Protein AF-A0A091BB03-F1 (afdb_monomer)

Mean predicted aligned error: 11.16 Å

Organism: NCBI:txid1121013

Nearest PDB structures (foldseek):
  8sgx-assembly1_S  TM=4.395E-01  e=1.796E+00  Leishmania tarentolae
  2mhg-assembly1_B  TM=4.419E-01  e=4.804E+00  Pseudomonas aeruginosa PAO1
  2mhg-assembly1_A  TM=4.242E-01  e=7.655E+00  Pseudomonas aeruginosa PAO1

Structure (mmCIF, N/CA/C/O backbone):
data_AF-A0A091BB03-F1
#
_entry.id   AF-A0A091BB03-F1
#
loop_
_atom_site.group_PDB
_atom_site.id
_atom_site.type_symbol
_atom_site.label_atom_id
_atom_site.label_alt_id
_atom_site.label_comp_id
_atom_site.label_asym_id
_atom_site.label_entity_id
_atom_site.label_seq_id
_atom_site.pdbx_PDB_ins_code
_atom_site.Cartn_x
_atom_site.Cartn_y
_atom_site.Cartn_z
_atom_site.occupancy
_atom_site.B_iso_or_equiv
_atom_site.auth_seq_id
_atom_site.auth_comp_id
_atom_site.auth_asym_id
_atom_site.auth_atom_id
_atom_site.pdbx_PDB_model_num
ATOM 1 N N . MET A 1 1 ? -67.868 -19.939 51.632 1.00 40.59 1 MET A N 1
ATOM 2 C CA . MET A 1 1 ? -67.249 -20.739 50.548 1.00 40.59 1 MET A CA 1
ATOM 3 C C . MET A 1 1 ? -66.712 -19.787 49.480 1.00 40.59 1 MET A C 1
ATOM 5 O O . MET A 1 1 ? -67.474 -19.277 48.680 1.00 40.59 1 MET A O 1
ATOM 9 N N . ASN A 1 2 ? -65.494 -19.280 49.675 1.00 45.19 2 ASN A N 1
ATOM 10 C CA . ASN A 1 2 ? -64.290 -19.546 48.871 1.00 45.19 2 ASN A CA 1
ATOM 11 C C . ASN A 1 2 ? -64.495 -19.650 47.352 1.00 45.19 2 ASN A C 1
ATOM 13 O O . ASN A 1 2 ? -64.941 -20.693 46.884 1.00 45.19 2 ASN A O 1
ATOM 17 N N . ARG A 1 3 ? -63.977 -18.667 46.599 1.00 49.25 3 ARG A N 1
ATOM 18 C CA . ARG A 1 3 ? -63.028 -18.931 45.501 1.00 49.25 3 ARG A CA 1
ATOM 19 C C . ARG A 1 3 ? -62.363 -17.646 44.997 1.0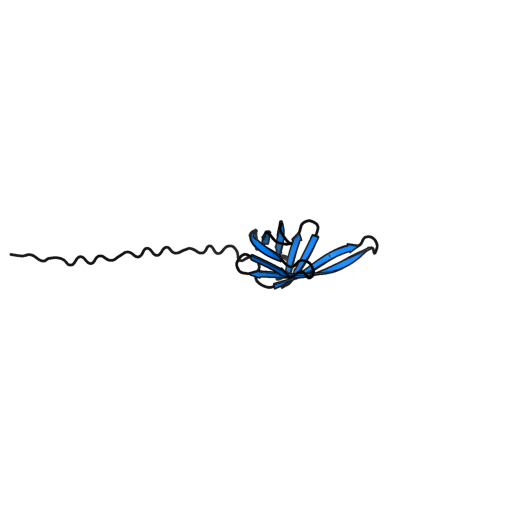0 49.25 3 ARG A C 1
ATOM 21 O O . ARG A 1 3 ? -62.967 -16.818 44.330 1.00 49.25 3 ARG A O 1
ATOM 28 N N . ARG A 1 4 ? -61.086 -17.520 45.361 1.00 53.94 4 ARG A N 1
ATOM 29 C CA . ARG A 1 4 ? -60.100 -16.600 44.790 1.00 53.94 4 ARG A CA 1
ATOM 30 C C . ARG A 1 4 ? -59.823 -17.056 43.352 1.00 53.94 4 ARG A C 1
ATOM 32 O O . ARG A 1 4 ? -59.479 -18.222 43.175 1.00 53.94 4 ARG A O 1
ATOM 39 N N . PHE A 1 5 ? -59.954 -16.181 42.357 1.00 52.47 5 PHE A N 1
ATOM 40 C CA . PHE A 1 5 ? -59.41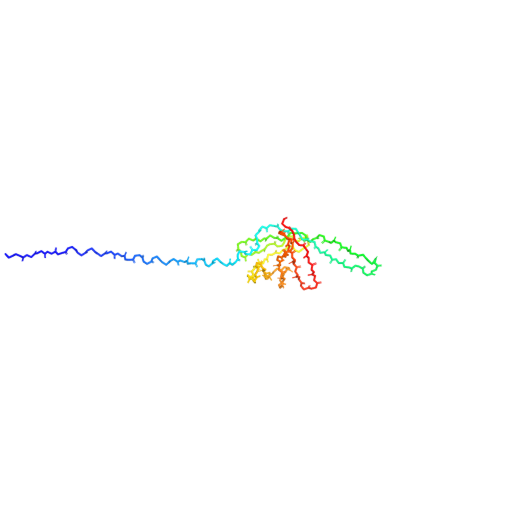8 -16.422 41.014 1.00 52.47 5 PHE A CA 1
ATOM 41 C C . PHE A 1 5 ? -58.148 -15.591 40.842 1.00 52.47 5 PHE A C 1
ATOM 43 O O . PHE A 1 5 ? -58.154 -14.375 41.014 1.00 52.47 5 PHE A O 1
ATOM 50 N N . ALA A 1 6 ? -57.046 -16.300 40.611 1.00 54.38 6 ALA A N 1
ATOM 51 C CA . ALA A 1 6 ? -55.697 -15.773 40.521 1.00 54.38 6 ALA A CA 1
ATOM 52 C C . ALA A 1 6 ? -55.468 -15.043 39.188 1.00 54.38 6 ALA A C 1
ATOM 54 O O . ALA A 1 6 ? -55.857 -15.523 38.125 1.00 54.38 6 ALA A O 1
ATOM 55 N N . LEU A 1 7 ? -54.803 -13.894 39.279 1.00 50.00 7 LEU A N 1
ATOM 56 C CA . LEU A 1 7 ? -54.309 -13.084 38.173 1.00 50.00 7 LEU A CA 1
ATOM 57 C C . LEU A 1 7 ? -53.075 -13.783 37.568 1.00 50.00 7 LEU A C 1
ATOM 59 O O . LEU A 1 7 ? -52.015 -13.808 38.191 1.00 50.00 7 LEU A O 1
ATOM 63 N N . ALA A 1 8 ? -53.202 -14.381 36.383 1.00 55.34 8 ALA A N 1
ATOM 64 C CA . ALA A 1 8 ? -52.066 -14.929 35.643 1.00 55.34 8 ALA A CA 1
ATOM 65 C C . ALA A 1 8 ? -51.465 -13.829 34.755 1.00 55.34 8 ALA A C 1
ATOM 67 O O . ALA A 1 8 ? -51.941 -13.571 33.652 1.00 55.34 8 ALA A O 1
ATOM 68 N N . VAL A 1 9 ? -50.434 -13.152 35.260 1.00 54.78 9 VAL A N 1
ATOM 69 C CA . VAL A 1 9 ? -49.618 -12.218 34.476 1.00 54.78 9 VAL A CA 1
ATOM 70 C C . VAL A 1 9 ? -48.654 -13.044 33.620 1.00 54.78 9 VAL A C 1
ATOM 72 O O . VAL A 1 9 ? -47.673 -13.587 34.119 1.00 54.78 9 VAL A O 1
ATOM 75 N N . PHE A 1 10 ? -48.954 -13.166 32.328 1.00 53.38 10 PHE A N 1
ATOM 76 C CA . PHE A 1 10 ? -48.050 -13.728 31.325 1.00 53.38 10 PHE A CA 1
ATOM 77 C C . PHE A 1 10 ? -47.035 -12.645 30.915 1.00 53.38 10 PHE A C 1
ATOM 79 O O . PHE A 1 10 ? -47.362 -11.749 30.139 1.00 53.38 10 PHE A O 1
ATOM 86 N N . LEU A 1 11 ? -45.811 -12.699 31.455 1.00 51.75 11 LEU A N 1
ATOM 87 C CA . LEU A 1 11 ? -44.680 -11.913 30.944 1.00 51.75 11 LEU A CA 1
ATOM 88 C C . LEU A 1 11 ? -44.145 -12.573 29.658 1.00 51.75 11 LEU A C 1
ATOM 90 O O . LEU A 1 11 ? -43.750 -13.740 29.716 1.00 51.75 11 LEU A O 1
ATOM 94 N N . PRO A 1 12 ? -44.048 -11.863 28.520 1.00 55.88 12 PRO A N 1
ATOM 95 C CA . PRO A 1 12 ? -43.267 -12.345 27.395 1.00 55.88 12 PRO A CA 1
ATOM 96 C C . PRO A 1 12 ? -41.781 -12.172 27.729 1.00 55.88 12 PRO A C 1
ATOM 98 O O . PRO A 1 12 ? -41.288 -11.059 27.916 1.00 55.88 12 PRO A O 1
ATOM 101 N N . ILE A 1 13 ? -41.063 -13.290 27.817 1.00 59.62 13 ILE A N 1
ATOM 102 C CA . ILE A 1 13 ? -39.601 -13.314 27.877 1.00 59.62 13 ILE A CA 1
ATOM 103 C C . ILE A 1 13 ? -39.103 -12.833 26.507 1.00 59.62 13 ILE A C 1
ATOM 105 O O . ILE A 1 13 ? -39.056 -13.605 25.551 1.00 59.62 13 ILE A O 1
ATOM 109 N N . LEU A 1 14 ? -38.774 -11.542 26.392 1.00 59.69 14 LEU A N 1
ATOM 110 C CA . LEU A 1 14 ? -38.012 -11.021 25.259 1.00 59.69 14 LEU A CA 1
ATOM 111 C C . LEU A 1 14 ? -36.606 -11.628 25.319 1.00 59.69 14 LEU A C 1
ATOM 113 O O . LEU A 1 14 ? -35.720 -11.129 26.011 1.00 59.69 14 LEU A O 1
ATOM 117 N N . ALA A 1 15 ? -36.417 -12.727 24.593 1.00 59.38 15 ALA A N 1
ATOM 118 C CA . ALA A 1 15 ? -35.106 -13.252 24.257 1.00 59.38 15 ALA A CA 1
ATOM 119 C C . ALA A 1 15 ? -34.410 -12.241 23.335 1.00 59.38 15 ALA A C 1
ATOM 121 O O . ALA A 1 15 ? -34.562 -12.268 22.115 1.00 59.38 15 ALA A O 1
ATOM 122 N N . ALA A 1 16 ? -33.679 -11.301 23.932 1.00 57.81 16 ALA A N 1
ATOM 123 C CA . ALA A 1 16 ? -32.747 -10.457 23.211 1.00 57.81 16 ALA A CA 1
ATOM 124 C C . ALA A 1 16 ? -31.624 -11.357 22.677 1.00 57.81 16 ALA A C 1
ATOM 126 O O . ALA A 1 16 ? -30.717 -11.747 23.411 1.00 57.81 16 ALA A O 1
ATOM 127 N N . CYS A 1 17 ? -31.702 -11.726 21.398 1.00 46.78 17 CYS A N 1
ATOM 128 C CA . CYS A 1 17 ? -30.555 -12.234 20.662 1.00 46.78 17 CYS A CA 1
ATOM 129 C C . CYS A 1 17 ? -29.515 -11.112 20.609 1.00 46.78 17 CYS A C 1
ATOM 131 O O . CYS A 1 17 ? -29.563 -10.247 19.735 1.00 46.78 17 CYS A O 1
ATOM 133 N N . SER A 1 18 ? -28.591 -11.111 21.566 1.00 52.12 18 SER A N 1
ATOM 134 C CA . SER A 1 18 ? -27.356 -10.343 21.498 1.00 52.12 18 SER A CA 1
ATOM 135 C C . SER A 1 18 ? -26.595 -10.836 20.270 1.00 52.12 18 SER A C 1
ATOM 137 O O . SER A 1 18 ? -25.930 -11.870 20.314 1.00 52.12 18 SER A O 1
ATOM 139 N N . GLN A 1 19 ? -26.738 -10.134 19.148 1.00 54.03 19 GLN A N 1
ATOM 140 C CA . GLN A 1 19 ? -25.853 -10.297 18.005 1.00 54.03 19 GLN A CA 1
ATOM 141 C C . GLN A 1 19 ? -24.475 -9.853 18.487 1.00 54.03 19 GLN A C 1
ATOM 143 O O . GLN A 1 19 ? -24.179 -8.663 18.570 1.00 54.03 19 GLN A O 1
ATOM 148 N N . GLY A 1 20 ? -23.664 -10.820 18.912 1.00 44.34 20 GLY A N 1
ATOM 149 C CA . GLY A 1 20 ? -22.247 -10.607 19.119 1.00 44.34 20 GLY A CA 1
ATOM 150 C C . GLY A 1 20 ? -21.653 -10.242 17.771 1.00 44.34 20 GLY A C 1
ATOM 151 O O . GLY A 1 20 ? -21.347 -11.126 16.975 1.00 44.34 20 GLY A O 1
ATOM 152 N N . SER A 1 21 ? -21.532 -8.944 17.497 1.00 54.38 21 SER A N 1
ATOM 153 C CA . SER A 1 21 ? -20.659 -8.451 16.443 1.00 54.38 21 SER A CA 1
ATOM 154 C C . SER A 1 21 ? -19.262 -8.920 16.813 1.00 54.38 21 SER A C 1
ATOM 156 O O . SER A 1 21 ? -18.624 -8.355 17.701 1.00 54.38 21 SER A O 1
ATOM 158 N N . ALA A 1 22 ? -18.824 -10.017 16.196 1.00 43.78 22 ALA A N 1
ATOM 159 C CA . ALA A 1 22 ? -17.447 -10.448 16.272 1.00 43.78 22 ALA A CA 1
ATOM 160 C C . ALA A 1 22 ? -16.605 -9.250 15.835 1.00 43.78 22 ALA A C 1
ATOM 162 O O . ALA A 1 22 ? -16.686 -8.814 14.686 1.00 43.78 22 ALA A O 1
ATOM 163 N N . ALA A 1 23 ? -15.845 -8.681 16.76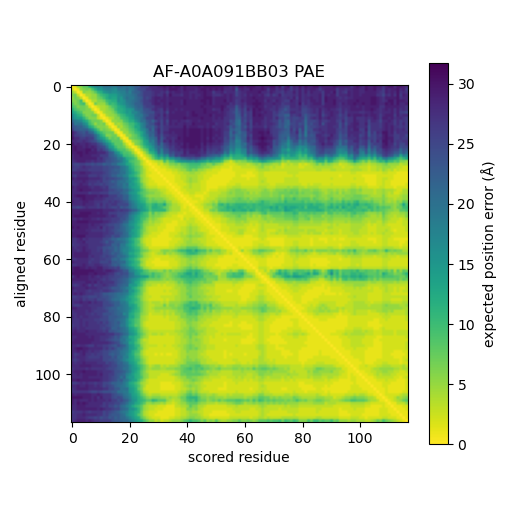9 1.00 47.31 23 ALA A N 1
ATOM 164 C CA . ALA A 1 23 ? -14.777 -7.762 16.438 1.00 47.31 23 ALA A CA 1
ATOM 165 C C . ALA A 1 23 ? -13.733 -8.582 15.672 1.00 47.31 23 ALA A C 1
ATOM 167 O O . ALA A 1 23 ? -12.794 -9.124 16.251 1.00 47.31 23 ALA A O 1
ATOM 168 N N . ALA A 1 24 ? -13.962 -8.751 14.367 1.00 48.12 24 ALA A N 1
ATOM 169 C CA . ALA A 1 24 ? -12.929 -9.147 13.434 1.00 48.12 24 ALA A CA 1
ATOM 170 C C . ALA A 1 24 ? -11.767 -8.180 13.667 1.00 48.12 24 ALA A C 1
ATOM 172 O O . ALA A 1 24 ? -12.002 -6.970 13.739 1.00 48.12 24 ALA A O 1
ATOM 173 N N . GLY A 1 25 ? -10.560 -8.716 13.886 1.00 52.44 25 GLY A N 1
ATOM 174 C CA . GLY A 1 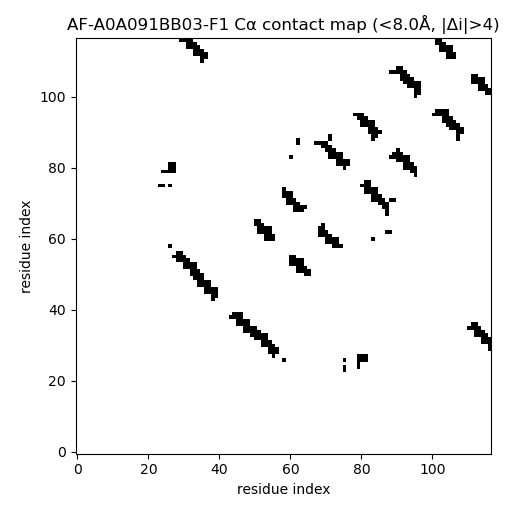25 ? -9.367 -7.923 14.184 1.00 52.44 25 GLY A CA 1
ATOM 175 C C . GLY A 1 25 ? -9.342 -6.686 13.297 1.00 52.44 25 GLY A C 1
ATOM 176 O O . GLY A 1 25 ? -9.497 -6.811 12.082 1.00 52.44 25 GLY A O 1
ATOM 177 N N . ALA A 1 26 ? -9.290 -5.506 13.918 1.00 62.06 26 ALA A N 1
ATOM 178 C CA . ALA A 1 26 ? -9.535 -4.251 13.225 1.00 62.06 26 ALA A CA 1
ATOM 179 C C . ALA A 1 26 ? -8.489 -4.080 12.114 1.00 62.06 26 ALA A C 1
ATOM 181 O O . ALA A 1 26 ? -7.340 -3.737 12.382 1.00 62.06 26 ALA A O 1
ATOM 182 N N . GLY A 1 27 ? -8.880 -4.396 10.876 1.00 74.31 27 GLY A N 1
ATOM 183 C CA . GLY A 1 27 ? -8.050 -4.209 9.693 1.00 74.31 27 GLY A CA 1
ATOM 184 C C . GLY A 1 27 ? -7.696 -2.730 9.495 1.00 74.31 27 GLY A C 1
ATOM 185 O O . GLY A 1 27 ? -8.226 -1.870 10.207 1.00 74.31 27 GLY A O 1
ATOM 186 N N . PRO A 1 28 ? -6.823 -2.405 8.528 1.00 86.50 28 PRO A N 1
ATOM 187 C CA . PRO A 1 28 ? -6.449 -1.025 8.250 1.00 86.50 28 PRO A CA 1
ATOM 188 C C . PRO A 1 28 ? -7.698 -0.163 8.030 1.00 86.50 28 PRO A C 1
ATOM 190 O O . PRO A 1 28 ? -8.692 -0.607 7.453 1.00 86.50 28 PRO A O 1
ATOM 193 N N . GLN A 1 29 ? -7.650 1.071 8.525 1.00 91.81 29 GLN A N 1
ATOM 194 C CA . GLN A 1 29 ? -8.702 2.072 8.366 1.00 91.81 29 GLN A CA 1
ATOM 195 C C . GLN A 1 29 ? -8.069 3.383 7.917 1.00 91.81 29 GLN A C 1
ATOM 197 O O . GLN A 1 29 ? -7.001 3.756 8.402 1.00 91.81 29 GLN A O 1
ATOM 202 N N . GLY A 1 30 ? -8.748 4.096 7.021 1.00 93.88 30 GLY A N 1
ATOM 203 C CA . GLY A 1 30 ? -8.293 5.390 6.521 1.00 93.88 30 GLY A CA 1
ATOM 204 C C . GLY A 1 30 ? -7.591 5.309 5.169 1.00 93.88 30 GLY A C 1
ATOM 205 O O . GLY A 1 30 ? -7.701 4.320 4.446 1.00 93.88 30 GLY A O 1
ATOM 206 N N . ARG A 1 31 ? -6.917 6.399 4.799 1.00 96.31 31 ARG A N 1
ATOM 207 C CA . ARG A 1 31 ? -6.306 6.597 3.481 1.00 96.31 31 ARG A CA 1
ATOM 208 C C . ARG A 1 31 ? -4.795 6.444 3.562 1.00 96.31 31 ARG A C 1
ATOM 210 O O . ARG A 1 31 ? -4.178 7.069 4.410 1.00 96.31 31 ARG A O 1
ATOM 217 N N . PHE A 1 32 ? -4.215 5.710 2.621 1.00 96.88 32 PHE A N 1
ATOM 218 C CA . PHE A 1 32 ? -2.786 5.432 2.562 1.00 96.88 32 PHE A CA 1
ATOM 219 C C . PHE A 1 32 ? -2.235 5.821 1.193 1.00 96.88 32 PHE A C 1
ATOM 221 O O . PHE A 1 32 ? -2.694 5.309 0.174 1.00 96.88 32 PHE A O 1
ATOM 228 N N . GLY A 1 33 ? -1.260 6.727 1.151 1.00 96.75 33 GLY A N 1
ATOM 229 C CA . GLY A 1 33 ? -0.526 7.049 -0.073 1.00 96.75 33 GLY A CA 1
ATOM 230 C C . GLY A 1 33 ? 0.489 5.956 -0.382 1.00 96.75 33 GLY A C 1
ATOM 231 O O . GLY A 1 33 ? 1.283 5.607 0.490 1.00 96.75 33 GLY A O 1
ATOM 232 N N . CYS A 1 34 ? 0.467 5.422 -1.603 1.00 95.69 34 CYS A N 1
ATOM 233 C CA . CYS A 1 34 ? 1.304 4.296 -2.007 1.00 95.69 34 CYS A CA 1
ATOM 234 C C . CYS A 1 34 ? 2.305 4.681 -3.101 1.00 95.69 34 CYS A C 1
ATOM 236 O O . CYS A 1 34 ? 1.964 5.339 -4.088 1.00 95.69 34 CYS A O 1
ATOM 238 N N . THR A 1 35 ? 3.531 4.187 -2.954 1.00 95.25 35 THR A N 1
ATOM 239 C CA . THR A 1 35 ? 4.619 4.345 -3.922 1.00 95.25 35 THR A CA 1
ATOM 240 C C . THR A 1 35 ? 5.185 2.981 -4.271 1.00 95.25 35 THR A C 1
ATOM 242 O O . THR A 1 35 ? 5.459 2.164 -3.391 1.00 95.25 35 THR A O 1
ATOM 245 N N . GLN A 1 36 ? 5.392 2.742 -5.560 1.00 93.19 36 GLN A N 1
ATOM 246 C CA . GLN A 1 36 ? 6.091 1.566 -6.048 1.00 93.19 36 GLN A CA 1
ATOM 247 C C . GLN A 1 36 ? 7.563 1.886 -6.288 1.00 93.19 36 GLN A C 1
ATOM 249 O O . GLN A 1 36 ? 7.883 2.880 -6.937 1.00 93.19 36 GLN A O 1
ATOM 254 N N . SER A 1 37 ? 8.444 0.998 -5.840 1.00 88.50 37 SER A N 1
ATOM 255 C CA . SER A 1 37 ? 9.862 1.034 -6.193 1.00 88.50 37 SER A CA 1
ATOM 256 C C . SER A 1 37 ? 10.127 0.037 -7.317 1.00 88.50 37 SER A C 1
ATOM 258 O O . SER A 1 37 ? 9.747 -1.129 -7.210 1.00 88.50 37 SER A O 1
ATOM 260 N N . VAL A 1 38 ? 10.782 0.478 -8.386 1.00 87.94 38 VAL A N 1
ATOM 261 C CA . VAL A 1 38 ? 11.200 -0.371 -9.509 1.00 87.94 38 VAL A CA 1
ATOM 262 C C . VAL A 1 38 ? 12.699 -0.209 -9.686 1.00 87.94 38 VAL A C 1
ATOM 264 O O . VAL A 1 38 ? 13.191 0.915 -9.750 1.00 87.94 38 VAL A O 1
ATOM 267 N N . TYR A 1 39 ? 13.432 -1.317 -9.740 1.00 85.56 39 TYR A N 1
ATOM 268 C CA . TYR A 1 39 ? 14.849 -1.274 -10.077 1.00 85.56 39 TYR A CA 1
ATOM 269 C C . TYR A 1 39 ? 15.008 -1.219 -11.596 1.00 85.56 39 TYR A C 1
ATOM 271 O O . TYR A 1 39 ? 14.520 -2.100 -12.302 1.00 85.56 39 TYR A O 1
ATOM 279 N N . ASP A 1 40 ? 15.675 -0.183 -12.090 1.00 88.25 40 ASP A N 1
ATOM 280 C CA . ASP A 1 40 ? 16.002 -0.024 -13.499 1.00 88.2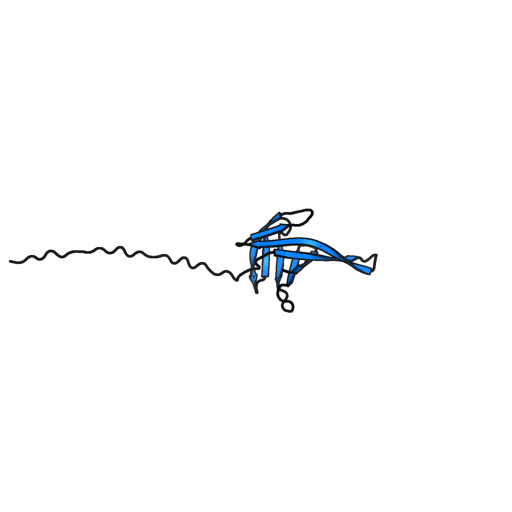5 40 ASP A CA 1
ATOM 281 C C . ASP A 1 40 ? 17.440 -0.498 -13.731 1.00 88.25 40 ASP A C 1
ATOM 283 O O . ASP A 1 40 ? 18.407 0.154 -13.335 1.00 88.25 40 ASP A O 1
ATOM 287 N N . SER A 1 41 ? 17.581 -1.655 -14.380 1.00 88.00 41 SER A N 1
ATOM 288 C CA . SER A 1 41 ? 18.885 -2.250 -14.674 1.00 88.00 41 SER A CA 1
ATOM 289 C C . SER A 1 41 ? 19.699 -1.466 -15.706 1.00 88.00 41 SER A C 1
ATOM 291 O O . SER A 1 41 ? 20.907 -1.664 -15.783 1.00 88.00 41 SER A O 1
ATOM 293 N N . GLY A 1 42 ? 19.064 -0.610 -16.513 1.00 90.12 42 GLY A N 1
ATOM 294 C CA . GLY A 1 42 ? 19.751 0.221 -17.502 1.00 90.12 42 GLY A CA 1
ATOM 295 C C . GLY A 1 42 ? 20.463 1.408 -16.861 1.00 90.12 42 GLY A C 1
ATOM 296 O O . GLY A 1 42 ? 21.606 1.701 -17.203 1.00 90.12 42 GLY A O 1
ATOM 297 N N . SER A 1 43 ? 19.812 2.066 -15.900 1.00 88.88 43 SER A N 1
ATOM 298 C CA . SER A 1 43 ? 20.411 3.166 -15.129 1.00 88.88 43 SER A CA 1
ATOM 299 C C . SER A 1 43 ? 21.148 2.699 -13.868 1.00 88.88 43 SER A C 1
ATOM 301 O O . SER A 1 43 ? 21.931 3.457 -13.299 1.00 88.88 43 SER A O 1
ATOM 303 N N . GLY A 1 44 ? 20.913 1.464 -13.417 1.00 91.00 44 GLY A N 1
ATOM 304 C CA . GLY A 1 44 ? 21.437 0.935 -12.157 1.00 91.00 44 GLY A CA 1
ATOM 305 C C . GLY A 1 44 ? 20.793 1.564 -10.915 1.00 91.00 44 GLY A C 1
ATOM 306 O O . GLY A 1 44 ? 21.326 1.421 -9.813 1.00 91.00 44 GLY A O 1
ATOM 307 N N . MET A 1 45 ? 19.669 2.270 -11.073 1.00 90.94 45 MET A N 1
ATOM 308 C CA . MET A 1 45 ? 19.023 3.063 -10.025 1.00 90.94 45 MET A CA 1
ATOM 309 C C . MET A 1 45 ? 17.611 2.561 -9.713 1.00 90.94 45 MET A C 1
ATOM 311 O O . MET A 1 45 ? 16.929 1.964 -10.545 1.00 90.94 45 MET A O 1
ATOM 315 N N . TYR A 1 46 ? 17.142 2.845 -8.497 1.00 88.69 46 TYR A N 1
ATOM 316 C CA . TYR A 1 46 ? 15.732 2.676 -8.156 1.00 88.69 46 TYR A CA 1
ATOM 317 C C . TYR A 1 46 ? 14.925 3.882 -8.625 1.00 88.69 46 TYR A C 1
ATOM 319 O O . TYR A 1 46 ? 15.251 5.025 -8.304 1.00 88.69 46 TYR A O 1
ATOM 327 N N . GLN A 1 47 ? 13.832 3.610 -9.328 1.00 89.81 47 GLN A N 1
ATOM 328 C CA . GLN A 1 47 ? 12.803 4.585 -9.644 1.00 89.81 47 GLN A CA 1
ATOM 329 C C . GLN A 1 47 ? 11.619 4.419 -8.694 1.00 89.81 47 GLN A C 1
ATOM 331 O O . GLN A 1 47 ? 11.176 3.303 -8.416 1.00 89.81 47 GLN A O 1
ATOM 336 N N . PHE A 1 48 ? 11.087 5.541 -8.218 1.00 90.62 48 PHE A N 1
ATOM 337 C CA . PHE A 1 48 ? 9.943 5.576 -7.314 1.00 90.62 48 PHE A CA 1
ATOM 338 C C . PHE A 1 48 ? 8.749 6.180 -8.042 1.00 90.62 48 PHE A C 1
ATOM 340 O O . PHE A 1 48 ? 8.766 7.350 -8.418 1.00 90.62 48 PHE A O 1
ATOM 347 N N . GLN A 1 49 ? 7.718 5.370 -8.255 1.00 91.94 49 GLN A N 1
ATOM 348 C CA . GLN A 1 49 ? 6.529 5.743 -9.011 1.00 91.94 49 GLN A CA 1
ATOM 349 C C . GLN A 1 49 ? 5.337 5.872 -8.055 1.00 91.94 49 GLN A C 1
ATOM 351 O O . GLN A 1 49 ? 4.935 4.872 -7.446 1.00 91.94 49 GLN A O 1
ATOM 356 N N . PRO A 1 50 ? 4.758 7.074 -7.891 1.00 93.19 50 PRO A N 1
ATOM 357 C CA . PRO A 1 50 ? 3.530 7.249 -7.126 1.00 93.19 50 PRO A CA 1
ATOM 358 C C . PRO A 1 50 ? 2.390 6.427 -7.736 1.00 93.19 50 PRO A C 1
ATOM 360 O O . PRO A 1 50 ? 2.165 6.467 -8.945 1.00 93.19 50 PRO A O 1
ATOM 363 N N . ARG A 1 51 ? 1.650 5.689 -6.905 1.00 93.56 51 ARG A N 1
ATOM 364 C CA . ARG A 1 51 ? 0.522 4.845 -7.336 1.00 93.56 51 ARG A CA 1
ATOM 365 C C . ARG A 1 51 ? -0.838 5.356 -6.875 1.00 93.56 51 ARG A C 1
ATOM 367 O O . ARG A 1 51 ? -1.837 4.699 -7.142 1.00 93.56 51 ARG A O 1
ATOM 374 N N . GLY A 1 52 ? -0.896 6.523 -6.241 1.00 93.88 52 GLY A N 1
ATOM 375 C CA . GLY A 1 52 ? -2.132 7.098 -5.715 1.00 93.88 52 GLY A CA 1
ATOM 376 C C . GLY A 1 52 ? -2.420 6.620 -4.295 1.00 93.88 52 GLY A C 1
ATOM 377 O O . GLY A 1 52 ? -1.492 6.435 -3.504 1.00 93.88 52 GLY A O 1
ATOM 378 N N . TYR A 1 53 ? -3.701 6.445 -3.972 1.00 95.81 53 TYR A N 1
ATOM 379 C CA . TYR A 1 53 ? -4.146 6.141 -2.610 1.00 95.81 53 TYR A CA 1
ATOM 380 C C . TYR A 1 53 ? -4.937 4.838 -2.527 1.00 95.81 53 TYR A C 1
ATOM 382 O O . TYR A 1 53 ? -5.709 4.522 -3.429 1.00 95.81 53 TYR A O 1
ATOM 390 N N . VAL A 1 54 ? -4.796 4.123 -1.414 1.00 96.31 54 VAL A N 1
ATOM 391 C CA . VAL A 1 54 ? -5.713 3.052 -1.005 1.00 96.31 54 VAL A CA 1
ATOM 392 C C . VAL A 1 54 ? -6.479 3.537 0.221 1.00 96.31 54 VAL A C 1
ATOM 394 O O . VAL A 1 54 ? -5.876 3.963 1.202 1.00 96.31 54 VAL A O 1
ATOM 397 N N . GLU A 1 55 ? -7.802 3.515 0.160 1.00 96.56 55 GLU A N 1
ATOM 398 C CA . GLU A 1 55 ? -8.699 3.935 1.237 1.00 96.56 55 GLU A CA 1
ATOM 399 C C . GLU A 1 55 ? -9.440 2.722 1.779 1.00 96.56 55 GLU A C 1
ATOM 401 O O . GLU A 1 55 ? -10.151 2.062 1.030 1.00 96.56 55 GLU A O 1
ATOM 406 N N . PHE A 1 56 ? -9.301 2.432 3.069 1.00 95.62 56 PHE A N 1
ATOM 407 C CA . PHE A 1 56 ? -9.993 1.329 3.727 1.00 95.62 56 PHE A CA 1
ATOM 408 C C . PHE A 1 56 ? -11.163 1.838 4.563 1.00 95.62 56 PHE A C 1
ATOM 410 O O . PHE A 1 56 ? -11.007 2.766 5.362 1.00 95.62 56 PHE A O 1
ATOM 417 N N . SER A 1 57 ? -12.324 1.202 4.399 1.00 93.38 57 SER A N 1
ATOM 418 C CA . SER A 1 57 ? -13.523 1.490 5.190 1.00 93.38 57 SER A CA 1
ATOM 419 C C . SER A 1 57 ? -14.462 0.284 5.235 1.00 93.38 57 SER A C 1
ATOM 421 O O . SER A 1 57 ? -14.642 -0.400 4.232 1.00 93.38 57 SER A O 1
ATOM 423 N N . GLY A 1 58 ? -15.058 0.004 6.399 1.00 83.88 58 GLY A N 1
ATOM 424 C CA . GLY A 1 58 ? -16.234 -0.876 6.512 1.00 83.88 58 GLY A CA 1
ATOM 425 C C . GLY A 1 58 ? -16.115 -2.284 5.905 1.00 83.88 58 GLY A C 1
ATOM 426 O O . GLY A 1 58 ? -17.110 -2.805 5.414 1.00 83.88 58 GLY A O 1
ATOM 427 N N . GLY A 1 59 ? -14.925 -2.898 5.905 1.00 89.38 59 GLY A N 1
ATOM 428 C CA . GLY A 1 59 ? -14.708 -4.225 5.305 1.00 89.38 59 GLY A CA 1
ATOM 429 C C . GLY A 1 59 ? -14.420 -4.211 3.797 1.00 89.38 59 GLY A C 1
ATOM 430 O O . GLY A 1 59 ? -14.356 -5.269 3.169 1.00 89.38 59 GLY A O 1
ATOM 431 N N . GLY A 1 60 ? -14.190 -3.037 3.214 1.00 94.50 60 GLY A N 1
ATOM 432 C CA . GLY A 1 60 ? -13.731 -2.890 1.841 1.00 94.50 60 GLY A CA 1
ATOM 433 C C . GLY A 1 60 ? -12.619 -1.870 1.673 1.00 94.50 60 GLY A C 1
ATOM 434 O O . GLY A 1 60 ? -12.119 -1.284 2.641 1.00 94.50 60 GLY A O 1
ATOM 435 N N . TYR A 1 61 ? -12.218 -1.693 0.419 1.00 96.19 61 TYR A N 1
ATOM 436 C CA . TYR A 1 61 ? -11.239 -0.692 0.038 1.00 96.19 61 TYR A CA 1
ATOM 437 C C . TYR A 1 61 ? -11.588 -0.030 -1.296 1.00 96.19 61 TYR A C 1
ATOM 439 O O . TYR A 1 61 ? -12.213 -0.626 -2.174 1.00 96.19 61 TYR A O 1
ATOM 447 N N . VAL A 1 62 ? -11.115 1.201 -1.453 1.00 97.12 62 VAL A N 1
ATOM 448 C CA . VAL A 1 62 ? -11.136 1.954 -2.704 1.00 97.12 62 VAL A CA 1
ATOM 449 C C . VAL A 1 62 ? -9.696 2.272 -3.080 1.00 97.12 62 VAL A C 1
ATOM 451 O O . VAL A 1 62 ? -8.975 2.935 -2.337 1.00 97.12 62 VAL A O 1
ATOM 454 N N . TYR A 1 63 ? -9.261 1.800 -4.241 1.00 96.12 63 TYR A N 1
ATOM 455 C CA . TYR A 1 63 ? -8.000 2.199 -4.845 1.00 96.12 63 TYR A CA 1
ATOM 456 C C . TYR A 1 63 ? -8.232 3.394 -5.769 1.00 96.12 63 TYR A C 1
ATOM 458 O O . TYR A 1 63 ? -8.893 3.286 -6.800 1.00 96.12 63 TYR A O 1
ATOM 466 N N . ARG A 1 64 ? -7.653 4.540 -5.415 1.00 94.88 64 ARG A N 1
ATOM 467 C CA . ARG A 1 64 ? -7.629 5.764 -6.223 1.00 94.88 64 ARG A CA 1
ATOM 468 C C . ARG A 1 64 ? -6.289 5.890 -6.941 1.00 94.88 64 ARG A C 1
ATOM 470 O O . ARG A 1 64 ? -5.511 6.808 -6.675 1.00 94.88 64 ARG A O 1
ATOM 477 N N . GLY A 1 65 ? -6.000 4.924 -7.808 1.00 86.81 65 GLY A N 1
ATOM 478 C CA . GLY A 1 65 ? -4.897 5.020 -8.761 1.00 86.81 65 GLY A CA 1
ATOM 479 C C . GLY A 1 65 ? -5.193 6.035 -9.861 1.00 86.81 65 GLY A C 1
ATOM 480 O O . GLY A 1 65 ? -6.352 6.240 -10.211 1.00 86.81 65 GLY A O 1
ATOM 481 N N . PHE A 1 66 ? -4.151 6.658 -10.414 1.00 75.44 66 PHE A N 1
ATOM 482 C CA . PHE A 1 66 ? -4.301 7.672 -11.467 1.00 75.44 66 PHE A CA 1
ATOM 483 C C . PHE A 1 66 ? -4.885 7.109 -12.770 1.00 75.44 66 PHE A C 1
ATOM 485 O O . PHE A 1 66 ? -5.631 7.807 -13.448 1.00 75.44 66 PHE A O 1
ATOM 492 N N . GLU A 1 67 ? -4.559 5.859 -13.106 1.00 75.19 67 GLU A N 1
ATOM 493 C CA . GLU A 1 67 ? -4.945 5.244 -14.385 1.00 75.19 67 GLU A CA 1
ATOM 494 C C . GLU A 1 67 ? -6.083 4.229 -14.241 1.00 75.19 67 GLU A C 1
ATOM 496 O O . GLU A 1 67 ? -6.943 4.151 -15.110 1.00 75.19 67 GLU A O 1
ATOM 501 N N . ASN A 1 68 ? -6.120 3.479 -13.136 1.00 85.81 68 ASN A N 1
ATOM 502 C CA . ASN A 1 68 ? -7.079 2.391 -12.923 1.00 85.81 68 ASN A CA 1
ATOM 503 C C . ASN A 1 68 ? -7.698 2.465 -11.518 1.00 85.81 68 ASN A C 1
ATOM 505 O O . ASN A 1 68 ? -7.360 1.650 -10.650 1.00 85.81 68 ASN A O 1
ATOM 509 N N . PRO A 1 69 ? -8.574 3.450 -11.243 1.00 91.50 69 PRO A N 1
ATOM 510 C CA . PRO A 1 69 ? -9.317 3.470 -9.994 1.00 91.50 69 PRO A CA 1
ATOM 511 C C . PRO A 1 69 ? -10.237 2.245 -9.916 1.00 91.50 69 PRO A C 1
ATOM 513 O O . PRO A 1 69 ? -10.827 1.828 -10.910 1.00 91.50 69 PRO A O 1
ATOM 516 N N . SER A 1 70 ? -10.349 1.643 -8.737 1.00 96.12 70 SER A N 1
ATOM 517 C CA . SER A 1 70 ? -11.176 0.450 -8.542 1.00 96.12 70 SER A CA 1
ATOM 518 C C . SER A 1 70 ? -11.585 0.278 -7.087 1.00 96.12 70 SER A C 1
ATOM 520 O O . SER A 1 70 ? -10.986 0.862 -6.186 1.00 96.12 70 SER A O 1
ATOM 522 N N . GLU A 1 71 ? -12.591 -0.554 -6.860 1.00 96.75 71 GLU A N 1
ATOM 523 C CA . GLU A 1 71 ? -13.098 -0.884 -5.533 1.00 96.75 71 GLU A CA 1
ATOM 524 C C . GLU A 1 71 ? -13.028 -2.392 -5.316 1.00 96.75 71 GLU A C 1
ATOM 526 O O . GLU A 1 71 ? -13.076 -3.179 -6.267 1.00 96.75 71 GLU A O 1
ATOM 531 N N . GLY A 1 72 ? -12.913 -2.788 -4.056 1.00 96.12 72 GLY A N 1
ATOM 532 C CA . GLY A 1 72 ? -12.863 -4.184 -3.669 1.00 96.12 72 GLY A CA 1
ATOM 533 C C . GLY A 1 72 ? -13.205 -4.385 -2.200 1.00 96.12 72 GLY A C 1
ATOM 534 O O . GLY A 1 72 ? -13.573 -3.461 -1.471 1.00 96.12 72 GLY A O 1
ATOM 535 N N . ARG A 1 73 ? -13.084 -5.631 -1.758 1.00 96.50 73 ARG A N 1
ATOM 536 C CA . ARG A 1 73 ? -13.320 -6.044 -0.374 1.00 96.50 73 ARG A CA 1
ATOM 537 C C . ARG A 1 73 ? -12.013 -6.460 0.293 1.00 96.50 73 ARG A C 1
ATOM 539 O O . ARG A 1 73 ? -11.053 -6.810 -0.394 1.00 96.50 73 ARG A O 1
ATOM 546 N N . ILE A 1 74 ? -11.990 -6.445 1.621 1.00 95.31 74 ILE A N 1
ATOM 547 C CA . ILE A 1 74 ? -10.862 -6.977 2.390 1.00 95.31 74 ILE A CA 1
ATOM 548 C C . ILE A 1 74 ? -11.247 -8.285 3.069 1.00 95.31 74 ILE A C 1
ATOM 550 O O . ILE A 1 74 ? -12.363 -8.453 3.557 1.00 95.31 74 ILE A O 1
ATOM 554 N N . GLU A 1 75 ? -10.296 -9.201 3.127 1.00 94.38 75 GLU A N 1
ATOM 555 C CA . GLU A 1 75 ? -10.362 -10.411 3.934 1.00 94.38 75 GLU A CA 1
ATOM 556 C C . GLU A 1 75 ? -9.323 -10.280 5.047 1.00 94.38 75 GLU A C 1
ATOM 558 O O . GLU A 1 75 ? -8.145 -10.034 4.783 1.00 94.38 75 GLU A O 1
ATOM 563 N N . ALA A 1 76 ? -9.770 -10.374 6.300 1.00 90.75 76 ALA A N 1
ATOM 564 C CA . ALA A 1 76 ? -8.889 -10.227 7.452 1.00 90.75 76 ALA A CA 1
ATOM 565 C C . ALA A 1 76 ? -7.875 -11.378 7.507 1.00 90.75 76 ALA A C 1
ATOM 567 O O . ALA A 1 76 ? -8.254 -12.550 7.487 1.00 90.75 76 ALA A O 1
ATOM 568 N N . GLY A 1 77 ? -6.596 -11.025 7.598 1.00 87.44 77 GLY A N 1
ATOM 569 C CA . GLY A 1 77 ? -5.495 -11.943 7.849 1.00 87.44 77 GLY A CA 1
ATOM 570 C C . GLY A 1 77 ? -5.028 -11.893 9.305 1.00 87.44 77 GLY A C 1
ATOM 571 O O . GLY A 1 77 ? -5.646 -11.275 10.176 1.00 87.44 77 GLY A O 1
ATOM 572 N N . ALA A 1 78 ? -3.906 -12.554 9.580 1.00 87.38 78 ALA A N 1
ATOM 573 C CA . ALA A 1 78 ? -3.259 -12.491 10.886 1.00 87.38 78 ALA A CA 1
ATOM 574 C C . ALA A 1 78 ? -2.538 -11.146 11.094 1.00 87.38 78 ALA A C 1
ATOM 576 O O . ALA A 1 78 ? -2.114 -10.499 10.140 1.00 87.38 78 ALA A O 1
ATOM 577 N N . ASN A 1 79 ? -2.356 -10.744 12.356 1.00 86.94 79 ASN A N 1
ATOM 578 C CA . ASN A 1 79 ? -1.512 -9.605 12.752 1.00 86.94 79 ASN A CA 1
ATOM 579 C C . ASN A 1 79 ? -1.868 -8.262 12.080 1.00 86.94 79 ASN A C 1
ATOM 581 O O . ASN A 1 79 ? -0.994 -7.447 11.806 1.00 86.94 79 ASN A O 1
ATOM 585 N N . GLY A 1 80 ? -3.151 -8.027 11.792 1.00 88.00 80 GLY A N 1
ATOM 586 C CA . GLY A 1 80 ? -3.607 -6.789 11.146 1.00 88.00 80 GLY A CA 1
ATOM 587 C C . GLY A 1 80 ? -3.305 -6.707 9.646 1.00 88.00 80 GLY A C 1
ATOM 588 O O . GLY A 1 80 ? -3.577 -5.674 9.035 1.00 88.00 80 GLY A O 1
ATOM 589 N N . ALA A 1 81 ? -2.777 -7.779 9.047 1.00 93.12 81 ALA A N 1
ATOM 590 C CA . ALA A 1 81 ? -2.708 -7.919 7.601 1.00 93.12 81 ALA A CA 1
ATOM 591 C C . ALA A 1 81 ? -4.106 -8.132 7.009 1.00 93.12 81 ALA A C 1
ATOM 593 O O . ALA A 1 81 ? -4.995 -8.690 7.658 1.00 93.12 81 ALA A O 1
ATOM 594 N N . VAL A 1 82 ? -4.289 -7.728 5.754 1.00 95.44 82 VAL A N 1
ATOM 595 C CA . VAL A 1 82 ? -5.503 -8.022 4.987 1.00 95.44 82 VAL A CA 1
ATOM 596 C C . VAL A 1 82 ? -5.175 -8.442 3.563 1.00 95.44 82 VAL A C 1
ATOM 598 O O . VAL A 1 82 ? -4.255 -7.912 2.939 1.00 95.44 82 VAL A O 1
ATOM 601 N N . THR A 1 83 ? -5.964 -9.369 3.034 1.00 95.94 83 THR A N 1
ATOM 602 C CA . THR A 1 83 ? -5.960 -9.718 1.613 1.00 95.94 83 THR A CA 1
ATOM 603 C C . THR A 1 83 ? -7.008 -8.880 0.888 1.00 95.94 83 THR A C 1
ATOM 605 O O . THR A 1 83 ? -8.145 -8.756 1.342 1.00 95.94 83 THR A O 1
ATOM 608 N N . LEU A 1 84 ? -6.630 -8.299 -0.244 1.00 95.69 84 LEU A N 1
ATOM 609 C CA . LEU A 1 84 ? -7.491 -7.506 -1.110 1.00 95.69 84 LEU A CA 1
ATOM 610 C C . LEU A 1 84 ? -8.157 -8.415 -2.143 1.00 95.69 84 LEU A C 1
ATOM 612 O O . LEU A 1 84 ? -7.504 -9.271 -2.744 1.00 95.69 84 LEU A O 1
ATOM 616 N N . ARG A 1 85 ? -9.464 -8.240 -2.345 1.00 96.00 85 ARG A N 1
ATOM 617 C CA . ARG A 1 85 ? -10.256 -9.026 -3.298 1.00 96.00 85 ARG A CA 1
ATOM 618 C C . ARG A 1 85 ? -11.103 -8.139 -4.201 1.00 96.00 85 ARG A C 1
ATOM 620 O O . ARG A 1 85 ? -11.815 -7.261 -3.710 1.00 96.00 85 ARG A O 1
ATOM 627 N N . GLY A 1 86 ? -11.112 -8.450 -5.491 1.00 94.94 86 GLY A N 1
ATOM 628 C CA . GLY A 1 86 ? -11.766 -7.667 -6.540 1.00 94.94 86 GLY A CA 1
ATOM 629 C C . GLY A 1 86 ? -10.961 -6.433 -6.962 1.00 94.94 86 GLY A C 1
ATOM 630 O O . GLY A 1 86 ? -9.938 -6.109 -6.370 1.00 94.94 86 GLY A O 1
ATOM 631 N N . GLY A 1 87 ? -11.419 -5.736 -8.003 1.00 94.00 87 GLY A N 1
ATOM 632 C CA . GLY A 1 87 ? -10.769 -4.519 -8.497 1.00 94.00 87 GLY A CA 1
ATOM 633 C C . GLY A 1 87 ? -9.357 -4.735 -9.062 1.00 94.00 87 GLY A C 1
ATOM 634 O O . GLY A 1 87 ? -8.980 -5.832 -9.460 1.00 94.00 87 GLY A O 1
ATOM 635 N N . TYR A 1 88 ? -8.574 -3.657 -9.121 1.00 93.56 88 TYR A N 1
ATOM 636 C CA . TYR A 1 88 ? -7.224 -3.642 -9.703 1.00 93.56 88 TYR A CA 1
ATOM 637 C C . TYR A 1 88 ? -6.172 -4.331 -8.819 1.00 93.56 88 TYR A C 1
ATOM 639 O O . TYR A 1 88 ? -5.177 -4.844 -9.320 1.00 93.56 88 TYR A O 1
ATOM 647 N N . LEU A 1 89 ? -6.384 -4.331 -7.501 1.00 94.25 89 LEU A N 1
ATOM 648 C CA . LEU A 1 89 ? -5.454 -4.894 -6.514 1.00 94.25 89 LEU A CA 1
ATOM 649 C C . LEU A 1 89 ? -5.853 -6.309 -6.067 1.00 94.25 89 LEU A C 1
ATOM 651 O O . LEU A 1 89 ? -5.431 -6.743 -4.996 1.00 94.25 89 LEU A O 1
ATOM 655 N N . ASP A 1 90 ? -6.680 -7.008 -6.850 1.00 95.50 90 ASP A N 1
ATOM 656 C CA . ASP A 1 90 ? -7.156 -8.349 -6.512 1.00 95.50 90 ASP A CA 1
ATOM 657 C C . ASP A 1 90 ? -5.995 -9.319 -6.246 1.00 95.50 90 ASP A C 1
ATOM 659 O O . ASP A 1 90 ? -4.999 -9.361 -6.973 1.00 95.50 90 ASP A O 1
ATOM 663 N N . GLY A 1 91 ? -6.117 -10.087 -5.163 1.00 94.56 91 GLY A N 1
ATOM 664 C CA . GLY A 1 91 ? -5.078 -10.999 -4.691 1.00 94.56 91 GLY A CA 1
ATOM 665 C C . GLY A 1 91 ? -3.894 -10.310 -4.008 1.00 94.56 91 GLY A C 1
ATOM 666 O O . GLY A 1 91 ? -2.940 -10.993 -3.641 1.00 94.56 91 GLY A O 1
ATOM 667 N N . GLY A 1 92 ? -3.932 -8.987 -3.828 1.00 95.69 92 GLY A N 1
ATOM 668 C CA . GLY A 1 92 ? -2.895 -8.257 -3.112 1.00 95.69 92 GLY A CA 1
ATOM 669 C C . GLY A 1 92 ? -2.933 -8.486 -1.597 1.00 95.69 92 GLY A C 1
ATOM 670 O O . GLY A 1 92 ? -3.996 -8.676 -1.014 1.00 95.69 92 GLY A O 1
ATOM 671 N N . GLU A 1 93 ? -1.781 -8.418 -0.938 1.00 96.69 93 GLU A N 1
ATOM 672 C CA . GLU A 1 93 ? -1.660 -8.452 0.524 1.00 96.69 93 GLU A CA 1
ATOM 673 C C . GLU A 1 93 ? -1.179 -7.108 1.062 1.00 96.69 93 GLU A C 1
ATOM 675 O O . GLU A 1 93 ? -0.134 -6.603 0.651 1.00 96.69 93 GLU A O 1
ATOM 680 N N . PHE A 1 94 ? -1.926 -6.552 2.014 1.00 96.44 94 PHE A N 1
ATOM 681 C CA . PHE A 1 94 ? -1.608 -5.311 2.707 1.00 96.44 94 PHE A CA 1
ATOM 682 C C . PHE A 1 94 ? -1.211 -5.623 4.152 1.00 96.44 94 PHE A C 1
ATOM 684 O O . PHE A 1 94 ? -2.045 -6.034 4.959 1.00 96.44 94 PHE A O 1
ATOM 691 N N . VAL A 1 95 ? 0.071 -5.457 4.472 1.00 95.88 95 VAL A N 1
ATOM 692 C CA . VAL A 1 95 ? 0.692 -5.953 5.711 1.00 95.88 95 VAL A CA 1
ATOM 693 C C . VAL A 1 95 ? 1.344 -4.796 6.473 1.00 95.88 95 VAL A C 1
ATOM 695 O O . VAL A 1 95 ? 2.108 -4.043 5.858 1.00 95.88 95 VAL A O 1
ATOM 698 N N . PRO A 1 96 ? 1.084 -4.622 7.782 1.00 94.62 96 PRO A N 1
ATOM 699 C CA . PRO A 1 96 ? 1.770 -3.614 8.590 1.00 94.62 96 PRO A CA 1
ATOM 700 C C . PRO A 1 96 ? 3.276 -3.893 8.682 1.00 94.62 96 PRO A C 1
ATOM 702 O O . PRO A 1 96 ? 3.710 -5.041 8.703 1.00 94.62 96 PRO A O 1
ATOM 705 N N . MET A 1 97 ? 4.084 -2.833 8.722 1.00 93.25 97 MET A N 1
ATOM 706 C CA . MET A 1 97 ? 5.523 -2.937 8.970 1.00 93.25 97 MET A CA 1
ATOM 707 C C . MET A 1 97 ? 5.796 -2.871 10.478 1.00 93.25 97 MET A C 1
ATOM 709 O O . MET A 1 97 ? 5.514 -1.851 11.109 1.00 93.25 97 MET A O 1
ATOM 713 N N . ASP A 1 98 ? 6.374 -3.933 11.041 1.00 89.50 98 ASP A N 1
ATOM 714 C CA . ASP A 1 98 ? 6.611 -4.062 12.488 1.00 89.50 98 ASP A CA 1
ATOM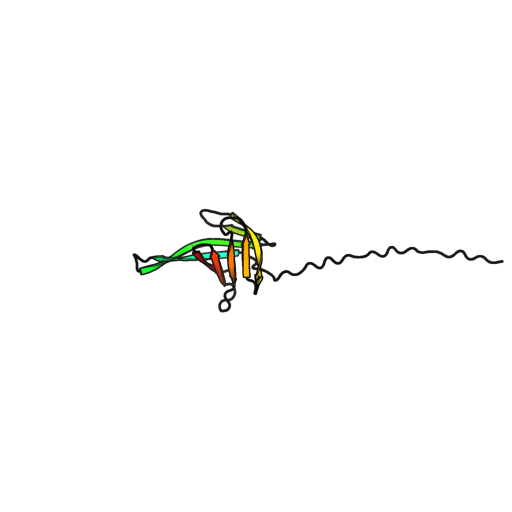 715 C C . ASP A 1 98 ? 7.512 -2.950 13.062 1.00 89.50 98 ASP A C 1
ATOM 717 O O . ASP A 1 98 ? 7.327 -2.513 14.196 1.00 89.50 98 ASP A O 1
ATOM 721 N N . ASP A 1 99 ? 8.475 -2.460 12.277 1.00 92.25 99 ASP A N 1
ATOM 722 C CA . ASP A 1 99 ? 9.445 -1.430 12.672 1.00 92.25 99 ASP A CA 1
ATOM 723 C C . ASP A 1 99 ? 8.963 0.006 12.395 1.00 92.25 99 ASP A C 1
ATOM 725 O O . ASP A 1 99 ? 9.635 0.972 12.769 1.00 92.25 99 ASP A O 1
ATOM 729 N N . ARG A 1 100 ? 7.821 0.177 11.714 1.00 91.31 100 ARG A N 1
ATOM 730 C CA . ARG A 1 100 ? 7.359 1.474 11.194 1.00 91.31 100 ARG A CA 1
ATOM 731 C C . ARG A 1 100 ? 5.848 1.646 11.364 1.00 91.31 100 ARG A C 1
ATOM 733 O O . ARG A 1 100 ? 5.086 1.391 10.428 1.00 91.31 100 ARG A O 1
ATOM 740 N N . PRO A 1 101 ? 5.400 2.167 12.518 1.00 89.69 101 PRO A N 1
ATOM 741 C CA . PRO A 1 101 ? 3.989 2.440 12.762 1.00 89.69 101 PRO A CA 1
ATOM 742 C C . PRO A 1 101 ? 3.366 3.314 11.663 1.00 89.69 101 PRO A C 1
ATOM 744 O O . PRO A 1 101 ? 3.939 4.329 11.258 1.00 89.69 101 PRO A O 1
ATOM 747 N N . GLY A 1 102 ? 2.191 2.913 11.171 1.00 90.06 102 GLY A N 1
ATOM 748 C CA . GLY A 1 102 ? 1.473 3.617 10.101 1.00 90.06 102 GLY A CA 1
ATOM 749 C C . GLY A 1 102 ? 2.039 3.410 8.690 1.00 90.06 102 GLY A C 1
ATOM 750 O O . GLY A 1 102 ? 1.559 4.049 7.751 1.00 90.06 102 GLY A O 1
ATOM 751 N N . GLN A 1 103 ? 3.039 2.535 8.525 1.00 94.88 103 GLN A N 1
ATOM 752 C CA . GLN A 1 103 ? 3.542 2.102 7.223 1.00 94.88 103 GLN A CA 1
ATOM 753 C C . GLN A 1 103 ? 3.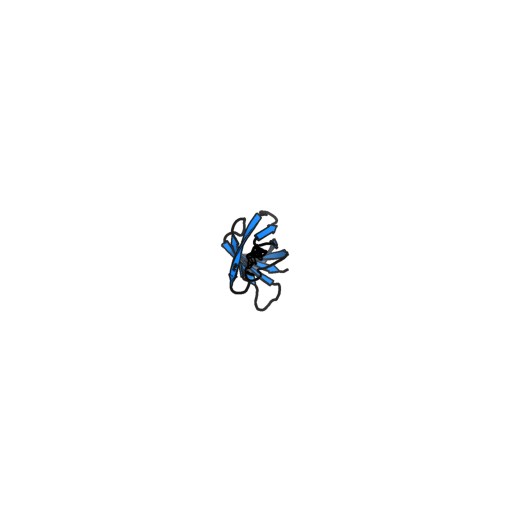175 0.647 6.953 1.00 94.88 103 GLN A C 1
ATOM 755 O O . GLN A 1 103 ? 3.154 -0.199 7.846 1.00 94.88 103 GLN A O 1
ATOM 760 N N . TYR A 1 104 ? 2.890 0.373 5.688 1.00 96.19 104 TYR A N 1
ATOM 761 C CA . TYR A 1 104 ? 2.384 -0.904 5.225 1.00 96.19 104 TYR A CA 1
ATOM 762 C C . TYR A 1 104 ? 3.092 -1.302 3.940 1.00 96.19 104 TYR A C 1
ATOM 764 O O . TYR A 1 104 ? 3.399 -0.464 3.088 1.00 96.19 104 TYR A O 1
ATOM 772 N N . THR A 1 105 ? 3.345 -2.595 3.790 1.00 96.31 105 THR A N 1
ATOM 773 C CA . THR A 1 105 ? 3.699 -3.177 2.499 1.00 96.31 105 THR A CA 1
ATOM 774 C C . THR A 1 105 ? 2.416 -3.598 1.801 1.00 96.31 105 THR A C 1
ATOM 776 O O . THR A 1 105 ? 1.637 -4.349 2.378 1.00 96.31 105 THR A O 1
ATOM 779 N N . LEU A 1 106 ? 2.235 -3.176 0.552 1.00 96.25 106 LEU A N 1
ATOM 780 C CA . LEU A 1 106 ? 1.243 -3.759 -0.345 1.00 96.25 106 LEU A CA 1
ATOM 781 C C . LEU A 1 106 ? 1.960 -4.600 -1.399 1.00 96.25 106 LEU A C 1
ATOM 783 O O . LEU A 1 106 ? 2.710 -4.067 -2.215 1.00 96.25 106 LEU A O 1
ATOM 787 N N . THR A 1 107 ? 1.738 -5.908 -1.388 1.00 95.44 107 THR A N 1
ATOM 788 C CA . THR A 1 107 ? 2.272 -6.822 -2.401 1.00 95.44 107 THR A CA 1
ATOM 789 C C . THR A 1 107 ? 1.149 -7.213 -3.345 1.00 95.44 107 THR A C 1
ATOM 791 O O . THR A 1 107 ? 0.136 -7.731 -2.904 1.00 95.44 107 THR A O 1
ATOM 794 N N . THR A 1 108 ? 1.325 -6.966 -4.636 1.00 89.06 108 THR A N 1
ATOM 795 C CA . THR A 1 108 ? 0.432 -7.418 -5.715 1.00 89.06 108 THR A CA 1
ATOM 796 C C . THR A 1 108 ? 1.197 -8.390 -6.614 1.00 89.06 108 THR A C 1
ATOM 798 O O . THR A 1 108 ? 2.432 -8.433 -6.539 1.00 89.06 108 THR A O 1
ATOM 801 N N . PRO A 1 109 ? 0.527 -9.175 -7.475 1.00 81.25 109 PRO A N 1
ATOM 802 C CA . PRO A 1 109 ? 1.223 -10.008 -8.450 1.00 81.25 109 PRO A CA 1
ATOM 803 C C . PRO A 1 109 ? 2.207 -9.178 -9.291 1.00 81.25 109 PRO A C 1
ATOM 805 O O . PRO A 1 109 ? 1.816 -8.339 -10.096 1.00 81.25 109 PRO A O 1
ATOM 808 N N . GLY A 1 110 ? 3.505 -9.396 -9.069 1.00 80.12 110 GLY A N 1
ATOM 809 C CA . GLY A 1 110 ? 4.590 -8.732 -9.795 1.00 80.12 110 GLY A CA 1
ATOM 810 C C . GLY A 1 110 ? 5.117 -7.429 -9.187 1.00 80.12 110 GLY A C 1
ATOM 811 O O . GLY A 1 110 ? 6.188 -6.988 -9.601 1.00 80.12 110 GLY A O 1
ATOM 812 N N . PHE A 1 111 ? 4.455 -6.826 -8.190 1.00 86.81 111 PHE A N 1
ATOM 813 C CA . PHE A 1 111 ? 4.886 -5.535 -7.641 1.00 86.81 111 PHE A CA 1
ATOM 814 C C . PHE A 1 111 ? 4.765 -5.437 -6.121 1.00 86.81 111 PHE A C 1
ATOM 816 O O . PHE A 1 111 ? 3.802 -5.902 -5.517 1.00 86.81 111 PHE A O 1
ATOM 823 N N . ARG A 1 112 ? 5.722 -4.736 -5.506 1.00 92.69 112 ARG A N 1
ATOM 824 C CA . ARG A 1 112 ? 5.706 -4.387 -4.082 1.00 92.69 112 ARG A CA 1
ATOM 825 C C . ARG A 1 112 ? 5.674 -2.877 -3.913 1.00 92.69 112 ARG A C 1
ATOM 827 O O . ARG A 1 112 ? 6.495 -2.166 -4.494 1.00 92.69 112 ARG A O 1
ATOM 834 N N . TRP A 1 113 ? 4.717 -2.391 -3.137 1.00 94.69 113 TRP A N 1
ATOM 835 C CA . TRP A 1 113 ? 4.513 -0.978 -2.855 1.00 94.69 113 TRP A CA 1
ATOM 836 C C . TRP A 1 113 ? 4.706 -0.714 -1.364 1.00 94.69 113 TRP A C 1
ATOM 838 O O . TRP A 1 113 ? 4.431 -1.568 -0.518 1.00 94.69 113 TRP A O 1
ATOM 848 N N . SER A 1 114 ? 5.153 0.496 -1.056 1.00 96.38 114 SER A N 1
ATOM 849 C CA . SER A 1 114 ? 5.185 1.035 0.300 1.00 96.38 114 SER A CA 1
ATOM 850 C C . SER A 1 114 ? 4.048 2.033 0.443 1.00 96.38 114 SER A C 1
ATOM 852 O O . SER A 1 114 ? 3.949 2.968 -0.353 1.00 96.38 114 SER A O 1
ATOM 854 N N . CYS A 1 115 ? 3.202 1.836 1.446 1.00 96.44 115 CYS A N 1
ATOM 855 C CA . CYS A 1 115 ? 2.026 2.654 1.701 1.00 96.44 115 CYS A CA 1
ATOM 856 C C . CYS A 1 115 ? 2.114 3.300 3.085 1.00 96.44 115 CYS A C 1
ATOM 858 O O . CYS A 1 115 ? 2.556 2.667 4.044 1.00 96.44 115 CYS A O 1
ATOM 860 N N . LYS A 1 116 ? 1.699 4.563 3.195 1.00 95.56 116 LYS A N 1
ATOM 861 C CA . LYS A 1 116 ? 1.758 5.344 4.437 1.00 95.56 116 LYS A CA 1
ATOM 862 C C . LYS A 1 116 ? 0.462 6.127 4.649 1.00 95.56 116 LYS A C 1
ATOM 864 O O . LYS A 1 116 ? -0.039 6.706 3.685 1.00 95.56 116 LYS A O 1
ATOM 869 N N . ALA A 1 117 ? -0.040 6.126 5.887 1.00 86.31 117 ALA A N 1
ATOM 870 C CA . ALA A 1 117 ? -1.188 6.932 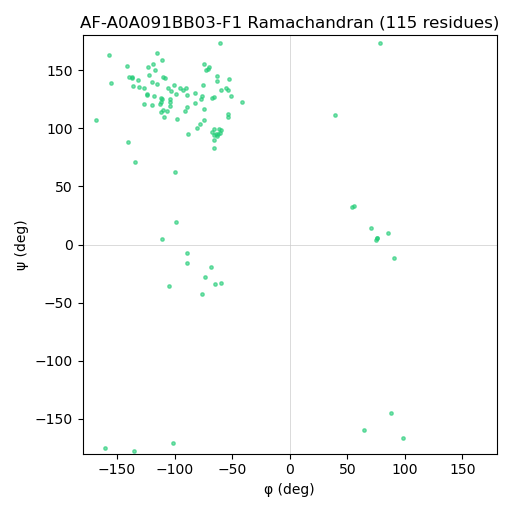6.323 1.00 86.31 117 ALA A CA 1
ATOM 871 C C . ALA A 1 117 ? -0.938 8.448 6.209 1.0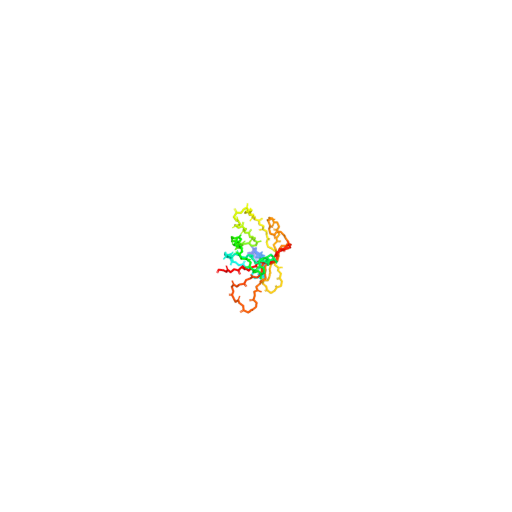0 86.31 117 ALA A C 1
ATOM 873 O O . ALA A 1 117 ? 0.215 8.882 6.458 1.00 86.31 117 ALA A O 1
#

Sequence (117 aa):
MNRRFALAVFLPILAACSQGSAAAGAGPQGRFGCTQSVYDSGSGMYQFQPRGYVEFSGGGYVYRGFENPSEGRIEAGANGAVTLRGGYLDGGEFVPMDDRPGQYTLTTPGFRWSCKA

Foldseek 3Di:
DDDDDDDDDDDPPPPPPPPPPPPQPDADAAKKWKWWWDQDPVVRDIDIHTQGIWHDDDQWIWRPGPPFTWIFGWDDDPPNKIATDDGPQHRWIWADDPVDPQWTWIDGVPTIMIIGD

pLDDT: mean 83.14, std 17.26, range [40.59, 97.12]

Solvent-accessible surface area (backbone atoms only — not comparable to full-atom values): 6931 Å² total; per-residue (Å²): 136,89,81,88,80,82,86,81,83,82,79,82,82,79,78,75,79,76,79,75,75,74,80,65,74,77,51,74,74,48,58,23,49,29,34,34,68,43,79,37,83,89,80,73,41,76,45,78,44,80,48,39,34,43,34,29,52,98,64,27,35,39,37,49,26,90,87,62,60,34,52,34,38,53,44,81,50,71,90,52,18,31,36,32,39,53,55,80,54,44,75,13,39,41,33,66,39,92,93,38,88,69,31,29,41,37,40,40,91,94,47,56,28,48,27,33,98

Radius of gyration: 25.51 Å; Cα contacts (8 Å, |Δi|>4): 223; chains: 1; bounding box: 89×28×68 Å

Secondary structure (DSSP, 8-state):
---PPP-----------------------EEEEEEEEEEETTTTEEEEEEEEEEEEETTEEEEE-SS--EEEEEEE-GGG-EEEESSTTTT-EEEE-TTSTTEEEEEETTEEEEEE-